Protein AF-A0A1E5V4B6-F1 (afdb_monomer_lite)

InterPro domains:
  IPR021998 Alfin, N-terminal [PF12165] (9-87)
  IPR045104 Alfin [PTHR12321] (10-87)

pLDDT: mean 74.87, std 12.98, range [38.66, 89.12]

Structure (mmCIF, N/CA/C/O backbone):
data_AF-A0A1E5V4B6-F1
#
_entry.id   AF-A0A1E5V4B6-F1
#
loop_
_atom_site.group_PDB
_atom_site.id
_atom_site.type_symbol
_atom_site.label_atom_id
_atom_site.label_alt_id
_atom_site.label_comp_id
_atom_site.label_asym_id
_atom_site.label_entity_id
_atom_site.label_seq_id
_atom_site.pdbx_PDB_ins_code
_atom_site.Cartn_x
_atom_site.Cartn_y
_atom_site.Cartn_z
_atom_site.occupancy
_atom_site.B_iso_or_equiv
_atom_site.auth_seq_id
_atom_site.auth_comp_id
_atom_site.auth_asym_id
_atom_site.auth_atom_id
_atom_site.pdbx_PDB_model_num
ATOM 1 N N . MET A 1 1 ? 14.543 -10.913 -18.195 1.00 38.66 1 MET A N 1
ATOM 2 C CA . MET A 1 1 ? 13.311 -10.933 -17.385 1.00 38.66 1 MET A CA 1
ATOM 3 C C . MET A 1 1 ? 13.719 -10.755 -15.931 1.00 38.66 1 MET A C 1
ATOM 5 O O . MET A 1 1 ? 14.187 -11.731 -15.353 1.00 38.66 1 MET A O 1
ATOM 9 N N . PRO A 1 2 ? 13.705 -9.538 -15.362 1.00 40.84 2 PRO A N 1
ATOM 10 C CA . PRO A 1 2 ? 13.914 -9.402 -13.929 1.00 40.84 2 PRO A CA 1
ATOM 11 C C . PRO A 1 2 ? 12.635 -9.862 -13.197 1.00 40.84 2 PRO A C 1
ATOM 13 O O . PRO A 1 2 ? 11.539 -9.687 -13.728 1.00 40.84 2 PRO A O 1
ATOM 16 N N . PRO A 1 3 ? 12.769 -10.534 -12.044 1.00 48.41 3 PRO A N 1
ATOM 17 C CA . PRO A 1 3 ? 11.695 -11.294 -11.422 1.00 48.41 3 PRO A CA 1
ATOM 18 C C . PRO A 1 3 ? 10.754 -10.396 -10.612 1.00 48.41 3 PRO A C 1
ATOM 20 O O . PRO A 1 3 ? 11.186 -9.486 -9.905 1.00 48.41 3 PRO A O 1
ATOM 23 N N . CYS A 1 4 ? 9.469 -10.726 -10.683 1.00 45.56 4 CYS A N 1
ATOM 24 C CA . CYS A 1 4 ? 8.322 -10.094 -10.033 1.00 45.56 4 CYS A CA 1
ATOM 25 C C . CYS A 1 4 ? 8.308 -10.174 -8.482 1.00 45.56 4 CYS A C 1
ATOM 27 O O . CYS A 1 4 ? 7.282 -10.521 -7.915 1.00 45.56 4 CYS A O 1
ATOM 29 N N . GLY A 1 5 ? 9.414 -9.921 -7.767 1.00 47.56 5 GLY A N 1
ATOM 30 C CA . GLY A 1 5 ? 9.510 -10.244 -6.326 1.00 47.56 5 GLY A CA 1
ATOM 31 C C . GLY A 1 5 ? 9.983 -9.147 -5.365 1.00 47.56 5 GLY A C 1
ATOM 32 O O . GLY A 1 5 ? 9.904 -9.348 -4.156 1.00 47.56 5 GLY A O 1
ATOM 33 N N . PHE A 1 6 ? 10.488 -8.005 -5.840 1.00 50.19 6 PHE A N 1
ATOM 34 C CA . PHE A 1 6 ? 11.198 -7.071 -4.947 1.00 50.19 6 PHE A CA 1
ATOM 35 C C . PHE A 1 6 ? 10.283 -6.217 -4.061 1.00 50.19 6 PHE A C 1
ATOM 37 O O . PHE A 1 6 ? 10.601 -6.017 -2.893 1.00 50.19 6 PHE A O 1
ATOM 44 N N . LEU A 1 7 ? 9.127 -5.781 -4.568 1.00 53.84 7 LEU A N 1
ATOM 45 C CA . LEU A 1 7 ? 8.195 -4.939 -3.806 1.00 53.84 7 LEU A CA 1
ATOM 46 C C . LEU A 1 7 ? 7.564 -5.728 -2.646 1.00 53.84 7 LEU A C 1
ATOM 48 O O . LEU A 1 7 ? 7.553 -5.260 -1.511 1.00 53.84 7 LEU A O 1
ATOM 52 N N . CYS A 1 8 ? 7.161 -6.978 -2.905 1.00 57.50 8 CYS A N 1
ATOM 53 C CA . CYS A 1 8 ? 6.675 -7.899 -1.875 1.00 57.50 8 CYS A CA 1
ATOM 54 C C . CYS A 1 8 ? 7.734 -8.186 -0.793 1.00 57.50 8 CYS A C 1
ATOM 56 O O . CYS A 1 8 ? 7.407 -8.204 0.389 1.00 57.50 8 CYS A O 1
ATOM 58 N N . LEU A 1 9 ? 9.008 -8.379 -1.159 1.00 53.31 9 LEU A N 1
ATOM 59 C CA . LEU A 1 9 ? 10.076 -8.643 -0.183 1.00 53.31 9 LEU A CA 1
ATOM 60 C C . LEU A 1 9 ? 10.446 -7.410 0.652 1.00 53.31 9 LEU A C 1
ATOM 62 O O . LEU A 1 9 ? 10.671 -7.545 1.852 1.00 53.31 9 LEU A O 1
ATOM 66 N N . ALA A 1 10 ? 10.480 -6.220 0.048 1.00 55.16 10 ALA A N 1
ATOM 67 C CA . ALA A 1 10 ? 10.836 -4.988 0.750 1.00 55.16 10 ALA A CA 1
ATOM 68 C C . ALA A 1 10 ? 9.730 -4.528 1.721 1.00 55.16 10 ALA A C 1
ATOM 70 O O . ALA A 1 10 ? 10.023 -4.135 2.846 1.00 55.16 10 ALA A O 1
ATOM 71 N N . VAL A 1 11 ? 8.454 -4.675 1.342 1.00 58.97 11 VAL A N 1
ATOM 72 C CA . VAL A 1 11 ? 7.307 -4.394 2.231 1.00 58.97 11 VAL A CA 1
ATOM 73 C C . VAL A 1 11 ? 7.226 -5.394 3.392 1.00 58.97 11 VAL A C 1
ATOM 75 O O . VAL A 1 11 ? 6.761 -5.049 4.477 1.00 58.97 11 VAL A O 1
ATOM 78 N N . LEU A 1 12 ? 7.701 -6.629 3.201 1.00 60.50 12 LEU A N 1
ATOM 79 C CA . LEU A 1 12 ? 7.793 -7.625 4.272 1.00 60.50 12 LEU A CA 1
ATOM 80 C C . LEU A 1 12 ? 8.985 -7.393 5.214 1.00 60.50 12 LEU A C 1
ATOM 82 O O . LEU A 1 12 ? 8.878 -7.744 6.389 1.00 60.50 12 LEU A O 1
ATOM 86 N N . ALA A 1 13 ? 10.089 -6.813 4.731 1.00 66.25 13 ALA A N 1
ATOM 87 C CA . ALA A 1 13 ? 11.250 -6.484 5.562 1.00 66.25 13 ALA A CA 1
ATOM 88 C C . ALA A 1 13 ? 10.923 -5.385 6.589 1.00 66.25 13 ALA A C 1
ATOM 90 O O . ALA A 1 13 ? 11.276 -5.528 7.758 1.00 66.25 13 ALA A O 1
ATOM 91 N N . ASP A 1 14 ? 10.153 -4.371 6.177 1.00 74.94 14 ASP A N 1
ATOM 92 C CA . ASP A 1 14 ? 9.822 -3.193 6.992 1.00 74.94 14 ASP A CA 1
ATOM 93 C C . ASP A 1 14 ? 8.304 -3.044 7.217 1.00 74.94 14 ASP A C 1
ATOM 95 O O . ASP A 1 14 ? 7.733 -1.952 7.196 1.00 74.94 14 ASP A O 1
ATOM 99 N N . VAL A 1 15 ? 7.615 -4.166 7.456 1.00 80.88 15 VAL A N 1
ATOM 100 C CA . VAL A 1 15 ? 6.144 -4.220 7.567 1.00 80.88 15 VAL A CA 1
ATOM 101 C C . VAL A 1 15 ? 5.566 -3.349 8.692 1.00 80.88 15 VAL A C 1
ATOM 103 O O . VAL A 1 15 ? 4.410 -2.925 8.625 1.00 80.88 15 VAL A O 1
ATOM 106 N N . GLU A 1 16 ? 6.336 -3.097 9.753 1.00 82.75 16 GLU A N 1
ATOM 107 C CA . GLU A 1 16 ? 5.936 -2.205 10.849 1.00 82.75 16 GLU A CA 1
ATOM 108 C C . GLU A 1 16 ? 6.011 -0.736 10.444 1.00 82.75 16 GLU A C 1
ATOM 110 O O . GLU A 1 16 ? 5.084 0.028 10.720 1.00 82.75 16 GLU A O 1
ATOM 115 N N . GLU A 1 17 ? 7.066 -0.356 9.731 1.00 83.25 17 GLU A N 1
ATOM 116 C CA . GLU A 1 17 ? 7.237 0.993 9.205 1.00 83.25 17 GLU A CA 1
ATOM 117 C C . GLU A 1 17 ? 6.178 1.286 8.136 1.00 83.25 17 GLU A C 1
ATOM 119 O O . GLU A 1 17 ? 5.459 2.282 8.228 1.00 83.25 17 GLU A O 1
ATOM 124 N N . PHE A 1 18 ? 5.964 0.356 7.202 1.00 84.00 18 PHE A N 1
ATOM 125 C CA . PHE A 1 18 ? 4.898 0.439 6.203 1.00 84.00 18 PHE A CA 1
ATOM 126 C C . PHE A 1 18 ? 3.509 0.623 6.837 1.00 84.00 18 PHE A C 1
ATOM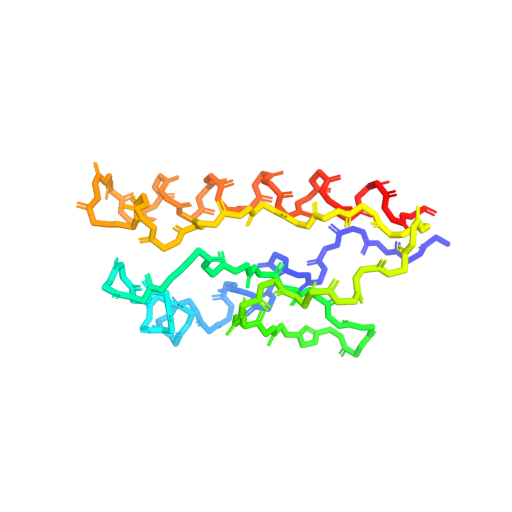 128 O O . PHE A 1 18 ? 2.736 1.498 6.432 1.00 84.00 18 PHE A O 1
ATOM 135 N N . TYR A 1 19 ? 3.195 -0.155 7.878 1.00 84.25 19 TYR A N 1
ATOM 136 C CA . TYR A 1 19 ? 1.925 -0.040 8.600 1.00 84.25 19 TYR A CA 1
ATOM 137 C C . TYR A 1 19 ? 1.767 1.321 9.298 1.00 84.25 19 TYR A C 1
ATOM 139 O O . TYR A 1 19 ? 0.666 1.884 9.317 1.00 84.25 19 TYR A O 1
ATOM 147 N N . ALA A 1 20 ? 2.858 1.868 9.845 1.00 85.88 20 ALA A N 1
ATOM 148 C CA . ALA A 1 20 ? 2.880 3.189 10.468 1.00 85.88 20 ALA A CA 1
ATOM 149 C C . ALA A 1 20 ? 2.692 4.324 9.445 1.00 85.88 20 ALA A C 1
ATOM 151 O O . ALA A 1 20 ? 1.980 5.290 9.730 1.00 85.88 20 ALA A O 1
ATOM 152 N N . PHE A 1 21 ? 3.265 4.200 8.243 1.00 84.38 21 PHE A N 1
ATOM 153 C CA . PHE A 1 21 ? 3.101 5.184 7.168 1.00 84.38 21 PHE A CA 1
ATOM 154 C C . PHE A 1 21 ? 1.685 5.212 6.578 1.00 84.38 21 PHE A C 1
ATOM 156 O O . PHE A 1 21 ? 1.214 6.282 6.183 1.00 84.38 21 PHE A O 1
ATOM 163 N N . CYS A 1 22 ? 0.980 4.077 6.586 1.00 86.56 22 CYS A N 1
ATOM 164 C CA . CYS A 1 22 ? -0.396 3.941 6.105 1.00 86.56 22 CYS A CA 1
ATOM 165 C C . CYS A 1 22 ? -1.444 4.486 7.096 1.00 86.56 22 CYS A C 1
ATOM 167 O O . CYS A 1 22 ? -2.348 3.764 7.503 1.00 86.56 22 CYS A O 1
ATOM 169 N N . ASP A 1 23 ? -1.339 5.751 7.510 1.00 87.12 23 ASP A N 1
ATOM 170 C CA . ASP A 1 23 ? -2.308 6.380 8.421 1.00 87.12 23 ASP A CA 1
ATOM 171 C C . ASP A 1 23 ? -3.693 6.553 7.744 1.00 87.12 23 ASP A C 1
ATOM 173 O O . ASP A 1 23 ? -3.795 7.285 6.756 1.00 87.12 23 ASP A O 1
ATOM 177 N N . PRO A 1 24 ? -4.779 5.937 8.256 1.00 86.62 24 PRO A N 1
ATOM 178 C CA . PRO A 1 24 ? -6.130 6.046 7.707 1.00 86.62 24 PRO A CA 1
ATOM 179 C C . PRO A 1 24 ? -6.711 7.458 7.789 1.00 86.62 24 PRO A C 1
ATOM 181 O O . PRO A 1 24 ? -7.718 7.736 7.147 1.00 86.62 24 PRO A O 1
ATOM 184 N N . LYS A 1 25 ? -6.118 8.341 8.604 1.00 85.19 25 LYS A N 1
ATOM 185 C CA . LYS A 1 25 ? -6.523 9.750 8.717 1.00 85.19 25 LYS A CA 1
ATOM 186 C C . LYS A 1 25 ? -5.925 10.632 7.624 1.00 85.19 25 LYS A C 1
ATOM 188 O O . LYS A 1 25 ? -6.352 11.775 7.484 1.00 85.19 25 LYS A O 1
ATOM 193 N N . LYS A 1 26 ? -4.921 10.137 6.898 1.00 84.44 26 LYS A N 1
ATOM 194 C CA . LYS A 1 26 ? -4.379 10.808 5.714 1.00 84.44 26 LYS A CA 1
ATOM 195 C C . LYS A 1 26 ? -5.289 10.551 4.514 1.00 84.44 26 LYS A C 1
ATOM 197 O O . LYS A 1 26 ? -6.137 9.664 4.550 1.00 84.44 26 LYS A O 1
ATOM 202 N N . GLU A 1 27 ? -5.100 11.332 3.458 1.00 86.12 27 GLU A N 1
ATOM 203 C CA . GLU A 1 27 ? -5.790 11.144 2.178 1.00 86.12 27 GLU A CA 1
ATOM 204 C C . GLU A 1 27 ? -5.444 9.782 1.532 1.00 86.12 27 GLU A C 1
ATOM 206 O O . GLU A 1 27 ? -4.808 8.926 2.149 1.00 86.12 27 GLU A O 1
ATOM 211 N N . ASN A 1 28 ? -5.912 9.535 0.310 1.00 84.06 28 ASN A N 1
ATOM 212 C CA . ASN A 1 28 ? -5.822 8.255 -0.397 1.00 84.06 28 ASN A CA 1
ATOM 213 C C . ASN A 1 28 ? -4.378 7.882 -0.778 1.00 84.06 28 ASN A C 1
ATOM 215 O O . ASN A 1 28 ? -3.966 8.025 -1.925 1.00 84.06 28 ASN A O 1
ATOM 219 N N . LEU A 1 29 ? -3.623 7.357 0.189 1.00 86.19 29 LEU A N 1
ATOM 220 C CA . LEU A 1 29 ? -2.232 6.944 0.017 1.00 86.19 29 LEU A CA 1
ATOM 221 C C . LEU A 1 29 ? -2.104 5.780 -0.970 1.00 86.19 29 LEU A C 1
ATOM 223 O O . LEU A 1 29 ? -2.972 4.905 -1.041 1.00 86.19 29 LEU A O 1
ATOM 227 N N . CYS A 1 30 ? -0.982 5.767 -1.681 1.00 86.06 30 CYS A N 1
ATOM 228 C CA . CYS A 1 30 ? -0.580 4.739 -2.630 1.00 86.06 30 CYS A CA 1
ATOM 229 C C . CYS A 1 30 ? 0.773 4.153 -2.240 1.00 86.06 30 CYS A C 1
ATOM 231 O O . CYS A 1 30 ? 1.609 4.845 -1.662 1.00 86.06 30 CYS A O 1
ATOM 233 N N . LEU A 1 31 ? 1.000 2.892 -2.604 1.00 83.88 31 LEU A N 1
ATOM 234 C CA . LEU A 1 31 ? 2.300 2.240 -2.484 1.00 83.88 31 LEU A CA 1
ATOM 235 C C . LEU A 1 31 ? 2.987 2.214 -3.852 1.00 83.88 31 LEU A C 1
ATOM 237 O O . LEU A 1 31 ? 2.473 1.601 -4.788 1.00 83.88 31 LEU A O 1
ATOM 241 N N . TYR A 1 32 ? 4.158 2.839 -3.938 1.00 79.19 32 TYR A N 1
ATOM 242 C CA . TYR A 1 32 ? 5.009 2.847 -5.123 1.00 79.19 32 TYR A CA 1
ATOM 243 C C . TYR A 1 32 ? 6.247 1.987 -4.894 1.00 79.19 32 TYR A C 1
ATOM 245 O O . TYR A 1 32 ? 6.902 2.085 -3.858 1.00 79.19 32 TYR A O 1
ATOM 253 N N . GLY A 1 33 ? 6.583 1.158 -5.880 1.00 77.69 33 GLY A N 1
ATOM 254 C CA . GLY A 1 33 ? 7.866 0.461 -5.935 1.00 77.69 33 GLY A CA 1
ATOM 255 C C . GLY A 1 33 ? 8.830 1.188 -6.846 1.00 77.69 33 GLY A C 1
ATOM 256 O O . GLY A 1 33 ? 8.489 1.505 -7.984 1.00 77.69 33 GLY A O 1
ATOM 257 N N . LEU A 1 34 ? 10.038 1.428 -6.355 1.00 74.94 34 LEU A N 1
ATOM 258 C CA . LEU A 1 34 ? 11.090 2.101 -7.097 1.00 74.94 34 LEU A CA 1
ATOM 259 C C . LEU A 1 34 ? 12.015 1.078 -7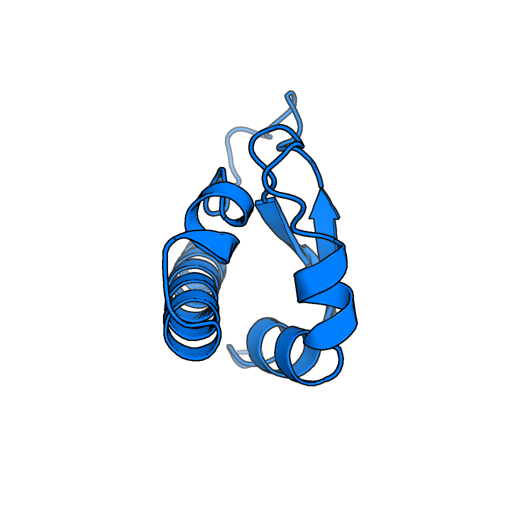.787 1.00 74.94 34 LEU A C 1
ATOM 261 O O . LEU A 1 34 ? 12.205 -0.032 -7.282 1.00 74.94 34 LEU A O 1
ATOM 265 N N . PRO A 1 35 ? 12.666 1.436 -8.912 1.00 70.94 35 PRO A N 1
ATOM 266 C CA . PRO A 1 35 ? 13.582 0.538 -9.629 1.00 70.94 35 PRO A CA 1
ATOM 267 C C . PRO A 1 35 ? 14.796 0.070 -8.810 1.00 70.94 35 PRO A C 1
ATOM 269 O O . PRO A 1 35 ? 15.425 -0.928 -9.149 1.00 70.94 35 PRO A O 1
ATOM 272 N N . ASN A 1 36 ? 15.136 0.789 -7.737 1.00 70.62 36 ASN A N 1
ATOM 273 C CA . ASN A 1 36 ? 16.197 0.425 -6.795 1.00 70.62 36 ASN A CA 1
ATOM 274 C C . ASN A 1 36 ? 15.764 -0.657 -5.780 1.00 70.62 36 ASN A C 1
ATOM 276 O O . ASN A 1 36 ? 16.577 -1.062 -4.953 1.00 70.62 36 ASN A O 1
ATOM 280 N N . GLY A 1 37 ? 14.509 -1.116 -5.833 1.00 70.62 37 GLY A N 1
ATOM 281 C CA . GLY A 1 37 ? 13.936 -2.088 -4.902 1.00 70.62 37 GLY A CA 1
ATOM 282 C C . GLY A 1 37 ? 13.401 -1.483 -3.601 1.00 70.62 37 GLY A C 1
ATOM 283 O O . GLY A 1 37 ? 12.901 -2.227 -2.762 1.00 70.62 37 GLY A O 1
ATOM 284 N N . SER A 1 38 ? 13.486 -0.163 -3.424 1.00 74.75 38 SER A N 1
ATOM 285 C CA . SER A 1 38 ? 12.842 0.558 -2.323 1.00 74.75 38 SER A CA 1
ATOM 286 C C . SER A 1 38 ? 11.354 0.785 -2.603 1.00 74.75 38 SER A C 1
ATOM 288 O O . SER A 1 38 ? 10.882 0.633 -3.733 1.00 74.75 38 SER A O 1
ATOM 290 N N . TRP A 1 39 ? 10.612 1.164 -1.567 1.00 80.75 39 TRP A N 1
ATOM 291 C CA . TRP A 1 39 ? 9.191 1.481 -1.651 1.00 80.75 39 TRP A CA 1
ATOM 292 C C . TRP A 1 39 ? 8.903 2.842 -1.019 1.00 80.75 39 TRP A C 1
ATOM 294 O O . TRP A 1 39 ? 9.622 3.278 -0.122 1.00 80.75 39 TRP A O 1
ATOM 304 N N . GLU A 1 40 ? 7.839 3.497 -1.474 1.00 81.25 40 GLU A N 1
ATOM 305 C CA . GLU A 1 40 ? 7.365 4.762 -0.913 1.00 81.25 40 GLU A CA 1
ATOM 306 C C . GLU A 1 40 ? 5.841 4.747 -0.757 1.00 81.25 40 GLU A C 1
ATOM 308 O O . GLU A 1 40 ? 5.118 4.245 -1.621 1.00 81.25 40 GLU A O 1
ATOM 313 N N . VAL A 1 41 ? 5.354 5.305 0.356 1.00 84.44 41 VAL A N 1
ATOM 314 C CA . VAL A 1 41 ? 3.923 5.531 0.599 1.00 84.44 41 VAL A CA 1
ATOM 315 C C . VAL A 1 41 ? 3.649 7.023 0.524 1.00 84.44 41 VAL A C 1
ATOM 317 O O . VAL A 1 41 ? 3.960 7.773 1.451 1.00 84.44 41 VAL A O 1
ATOM 320 N N . VAL A 1 42 ? 3.072 7.455 -0.591 1.00 84.25 42 VAL A N 1
ATOM 321 C CA . VAL A 1 42 ? 2.820 8.869 -0.885 1.00 84.25 42 VAL A CA 1
ATOM 322 C C . VAL A 1 42 ? 1.439 9.054 -1.504 1.00 84.25 42 VAL A C 1
ATOM 324 O O . VAL A 1 42 ? 0.771 8.088 -1.880 1.00 84.25 42 VAL A O 1
ATOM 327 N N . LEU A 1 43 ? 0.982 10.305 -1.558 1.00 82.06 43 LEU A N 1
ATOM 328 C CA . LEU A 1 43 ? -0.231 10.651 -2.291 1.00 82.06 43 LEU A CA 1
ATOM 329 C C . LEU A 1 43 ? -0.017 10.398 -3.787 1.00 82.06 43 LEU A C 1
ATOM 331 O O . LEU A 1 43 ? 1.108 10.564 -4.269 1.00 82.06 43 LEU A O 1
ATOM 335 N N . PRO A 1 44 ? -1.068 10.002 -4.521 1.00 78.31 44 PRO A N 1
ATOM 336 C CA . PRO A 1 44 ? -0.992 9.939 -5.969 1.00 78.31 44 PRO A CA 1
ATOM 337 C C . PRO A 1 44 ? -0.583 11.314 -6.503 1.00 78.31 44 PRO A C 1
ATOM 339 O O . PRO A 1 44 ? -1.168 12.332 -6.133 1.00 78.31 44 PRO A O 1
ATOM 342 N N . SER A 1 45 ? 0.454 11.351 -7.337 1.00 69.88 45 SER A N 1
ATOM 343 C CA . SER A 1 45 ? 0.858 12.588 -8.009 1.00 69.88 45 SER A CA 1
ATOM 344 C C . SER A 1 45 ? -0.267 13.049 -8.940 1.00 69.88 45 SER A C 1
ATOM 346 O O . SER A 1 45 ? -0.755 12.248 -9.732 1.00 69.88 45 SER A O 1
ATOM 348 N N . GLU A 1 46 ? -0.661 14.327 -8.888 1.00 63.34 46 GLU A N 1
ATOM 349 C CA . GLU A 1 46 ? -1.653 14.897 -9.821 1.00 63.34 46 GLU A CA 1
ATOM 350 C C . GLU A 1 46 ? -1.141 14.918 -11.275 1.00 63.34 46 GLU A C 1
ATOM 352 O O . GLU A 1 46 ? -1.924 14.911 -12.224 1.00 63.34 46 GLU A O 1
ATOM 357 N N . GLU A 1 47 ? 0.181 14.884 -11.464 1.00 55.34 47 GLU A N 1
ATOM 358 C CA . GLU A 1 47 ? 0.825 14.720 -12.765 1.00 55.34 47 GLU A CA 1
ATOM 359 C C . GLU A 1 47 ? 1.136 13.242 -13.006 1.00 55.34 47 GLU A C 1
ATOM 361 O O . GLU A 1 47 ? 2.286 12.809 -12.922 1.00 55.34 47 GLU A O 1
ATOM 366 N N . VAL A 1 48 ? 0.110 12.436 -13.279 1.00 51.16 48 VAL A N 1
ATOM 367 C CA . VAL A 1 48 ? 0.317 11.079 -13.798 1.00 51.16 48 VAL A CA 1
ATOM 368 C C . VAL A 1 48 ? 0.653 11.209 -15.287 1.00 51.16 48 VAL A C 1
ATOM 370 O O . VAL A 1 48 ? -0.190 11.670 -16.068 1.00 51.16 48 VAL A O 1
ATOM 373 N N . PRO A 1 49 ? 1.861 10.830 -15.744 1.00 56.72 49 PRO A N 1
ATOM 374 C CA . PRO A 1 49 ? 2.100 10.676 -17.171 1.00 56.72 49 PRO A CA 1
ATOM 375 C C . PRO A 1 49 ? 1.100 9.632 -17.678 1.00 56.72 49 PRO A C 1
ATOM 377 O O . PRO A 1 49 ? 1.057 8.535 -17.129 1.00 56.72 49 PRO A O 1
ATOM 380 N N . ARG A 1 50 ? 0.306 9.950 -18.713 1.00 55.72 50 ARG A N 1
ATOM 381 C CA . ARG A 1 50 ? -0.787 9.106 -19.270 1.00 55.72 50 ARG A CA 1
ATOM 382 C C . ARG A 1 50 ? -0.404 7.656 -19.621 1.00 55.72 50 ARG A C 1
ATOM 384 O O . ARG A 1 50 ? -1.264 6.886 -20.032 1.00 55.72 50 ARG A O 1
ATOM 391 N N . GLU A 1 51 ? 0.872 7.315 -19.522 1.00 58.09 51 GLU A N 1
ATOM 392 C CA . GLU A 1 51 ? 1.473 6.045 -19.905 1.00 58.09 51 GLU A CA 1
ATOM 393 C C . GLU A 1 51 ? 1.677 5.089 -18.718 1.00 58.09 51 GLU A C 1
ATOM 395 O O . GLU A 1 51 ? 1.782 3.887 -18.951 1.00 58.09 51 GLU A O 1
ATOM 400 N N . MET A 1 52 ? 1.695 5.567 -17.463 1.00 57.78 52 MET A N 1
ATOM 401 C CA . MET A 1 52 ? 1.807 4.682 -16.296 1.00 57.78 52 MET A CA 1
ATOM 402 C C . MET A 1 52 ? 0.436 4.397 -15.659 1.00 57.78 52 MET A C 1
ATOM 404 O O . MET A 1 52 ? -0.279 5.340 -15.321 1.00 57.78 52 MET A O 1
ATOM 408 N N . PRO A 1 53 ? 0.070 3.121 -15.441 1.00 67.56 53 PRO A N 1
ATOM 409 C CA . PRO A 1 53 ? -1.092 2.750 -14.645 1.00 67.56 53 PRO A CA 1
ATOM 410 C C . PRO A 1 53 ? -0.925 3.241 -13.203 1.00 67.56 53 PRO A C 1
ATOM 412 O O . PRO A 1 53 ? 0.156 3.152 -12.614 1.00 67.56 53 PRO A O 1
ATOM 415 N N . GLU A 1 54 ? -2.007 3.744 -12.621 1.00 70.12 54 GLU A N 1
ATOM 416 C CA . GLU A 1 54 ? -2.026 4.166 -11.223 1.00 70.12 54 GLU A CA 1
ATOM 417 C C . GLU A 1 54 ? -1.999 2.938 -10.291 1.00 70.12 54 GLU A C 1
ATOM 419 O O . GLU A 1 54 ? -2.693 1.947 -10.554 1.00 70.12 54 GLU A O 1
ATOM 424 N N . PRO A 1 55 ? -1.207 2.961 -9.202 1.00 76.44 55 PRO A N 1
ATOM 425 C CA . PRO A 1 55 ? -1.283 1.941 -8.161 1.00 76.44 55 PRO A CA 1
ATOM 426 C C . PRO A 1 55 ? -2.615 2.025 -7.401 1.00 76.44 55 PRO A C 1
ATOM 428 O O . PRO A 1 55 ? -3.393 2.967 -7.549 1.00 76.44 55 PRO A O 1
ATOM 431 N N . ALA A 1 56 ? -2.888 1.033 -6.550 1.00 81.75 56 ALA A N 1
ATOM 432 C CA . ALA A 1 56 ? -4.107 1.024 -5.747 1.00 81.75 56 ALA A CA 1
ATOM 433 C C . ALA A 1 56 ? -4.185 2.246 -4.811 1.00 81.75 56 ALA A C 1
ATOM 435 O O . ALA A 1 56 ? -3.343 2.429 -3.930 1.00 81.75 56 ALA A O 1
ATOM 436 N N . LEU A 1 57 ? -5.236 3.047 -4.998 1.00 83.69 57 LEU A N 1
ATOM 437 C CA . LEU A 1 57 ? -5.528 4.248 -4.221 1.00 83.69 57 LEU A CA 1
ATOM 438 C C . LEU A 1 57 ? -6.183 3.897 -2.880 1.00 83.69 57 LEU A C 1
ATOM 440 O O . LEU A 1 57 ? -7.120 3.098 -2.823 1.00 83.69 57 LEU A O 1
ATOM 444 N N . GLY A 1 58 ? -5.755 4.563 -1.807 1.00 84.38 58 GLY A N 1
ATOM 445 C CA . GLY A 1 58 ? -6.436 4.505 -0.511 1.00 84.38 58 GLY A CA 1
ATOM 446 C C . GLY A 1 58 ? -6.191 3.217 0.273 1.00 84.38 58 GLY A C 1
ATOM 447 O O . GLY A 1 58 ? -7.049 2.800 1.056 1.00 84.38 58 GLY A O 1
ATOM 448 N N . ILE A 1 59 ? -5.022 2.589 0.106 1.00 85.38 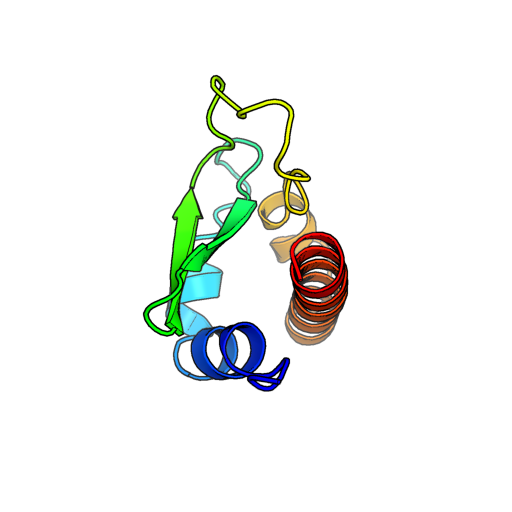59 ILE A N 1
ATOM 449 C CA . ILE A 1 59 ? -4.646 1.374 0.855 1.00 85.38 59 ILE A CA 1
ATOM 450 C C . ILE A 1 59 ? -4.724 1.577 2.377 1.00 85.38 59 ILE A C 1
ATOM 452 O O . ILE A 1 59 ? -4.983 0.634 3.123 1.00 85.38 59 ILE A O 1
ATOM 456 N N . ASN A 1 60 ? -4.554 2.813 2.846 1.00 86.62 60 ASN A N 1
ATOM 457 C CA . ASN A 1 60 ? -4.609 3.204 4.249 1.00 86.62 60 ASN A CA 1
ATOM 458 C C . ASN A 1 60 ? -6.018 3.123 4.858 1.00 86.62 60 ASN A C 1
ATOM 460 O O . ASN A 1 60 ? -6.138 2.872 6.054 1.00 86.62 60 ASN A O 1
ATOM 464 N N . PHE A 1 61 ? -7.089 3.253 4.071 1.00 86.25 61 PHE A N 1
ATOM 465 C CA . PHE A 1 61 ? -8.458 3.227 4.605 1.00 86.25 61 PHE A CA 1
ATOM 466 C C . PHE A 1 61 ? -8.879 1.842 5.090 1.00 86.25 61 PHE A C 1
ATOM 468 O O . PHE A 1 61 ? -9.585 1.706 6.088 1.00 86.25 61 PHE A O 1
ATOM 475 N N . ALA A 1 62 ? -8.412 0.800 4.405 1.00 84.56 62 ALA A N 1
ATOM 476 C CA . ALA A 1 62 ? -8.717 -0.581 4.750 1.00 84.56 62 ALA A CA 1
ATOM 477 C C . ALA A 1 62 ? -7.902 -1.100 5.949 1.00 84.56 62 ALA A C 1
ATOM 479 O O . ALA A 1 62 ? -8.228 -2.163 6.476 1.00 84.56 62 ALA A O 1
ATOM 480 N N . ARG A 1 63 ? -6.868 -0.367 6.395 1.00 85.31 63 ARG A N 1
ATOM 481 C CA . ARG A 1 63 ? -5.885 -0.836 7.387 1.00 85.31 63 ARG A CA 1
ATOM 482 C C . ARG A 1 63 ? -6.522 -1.250 8.713 1.00 85.31 63 ARG A C 1
ATOM 484 O O . ARG A 1 63 ? -6.275 -2.354 9.186 1.00 85.31 63 ARG A O 1
ATOM 491 N N . ASP A 1 64 ? -7.359 -0.384 9.286 1.00 87.00 64 ASP A N 1
ATOM 492 C CA . ASP A 1 64 ? -7.980 -0.612 10.602 1.00 87.00 64 ASP A CA 1
ATOM 493 C C . ASP A 1 64 ? -9.318 -1.375 10.500 1.00 87.00 64 ASP A C 1
ATOM 495 O O . ASP A 1 64 ? -9.890 -1.781 11.511 1.00 87.00 64 ASP A O 1
ATOM 499 N N . GLY A 1 65 ? -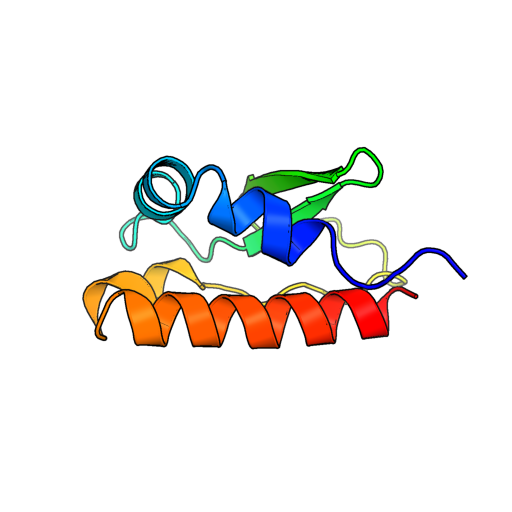9.821 -1.587 9.277 1.00 86.00 65 GLY A N 1
ATOM 500 C CA . GLY A 1 65 ? -11.097 -2.255 9.001 1.00 86.00 65 GLY A CA 1
ATOM 501 C C . GLY A 1 65 ? -11.014 -3.779 8.868 1.00 86.00 65 GLY A C 1
ATOM 502 O O . GLY A 1 65 ? -12.048 -4.438 8.770 1.00 86.00 65 GLY A O 1
ATOM 503 N N . MET A 1 66 ? -9.812 -4.364 8.854 1.00 89.12 66 MET A N 1
ATOM 504 C CA . MET A 1 66 ? -9.608 -5.812 8.738 1.00 89.12 66 MET A CA 1
ATOM 505 C C . MET A 1 66 ? -8.390 -6.285 9.533 1.00 89.12 66 MET A C 1
ATOM 507 O O . MET A 1 66 ? -7.625 -5.493 10.081 1.00 89.12 66 MET A O 1
ATOM 511 N N . LYS A 1 67 ? -8.194 -7.605 9.628 1.00 87.94 67 LYS A N 1
ATOM 512 C CA . LYS A 1 67 ? -7.002 -8.148 10.289 1.00 87.94 67 LYS A CA 1
ATOM 513 C C . LYS A 1 67 ? -5.765 -7.718 9.511 1.00 87.94 67 LYS A C 1
ATOM 515 O O . LYS A 1 67 ? -5.730 -7.845 8.291 1.00 87.94 67 LYS A O 1
ATOM 520 N N . ARG A 1 68 ? -4.709 -7.331 10.229 1.00 83.50 68 ARG A N 1
ATOM 521 C CA . ARG A 1 68 ? -3.432 -6.888 9.649 1.00 83.50 68 ARG A CA 1
ATOM 522 C C . ARG A 1 68 ? -2.911 -7.799 8.534 1.00 83.50 68 ARG A C 1
ATOM 524 O O . ARG A 1 68 ? -2.485 -7.315 7.497 1.00 83.50 68 ARG A O 1
ATOM 531 N N . ARG A 1 69 ? -2.976 -9.119 8.725 1.00 82.31 69 ARG A N 1
ATOM 532 C CA . ARG A 1 69 ? -2.550 -10.101 7.714 1.00 82.31 69 ARG A CA 1
ATOM 533 C C . ARG A 1 69 ? -3.393 -10.047 6.438 1.00 82.31 69 ARG A C 1
ATOM 535 O O . ARG A 1 69 ? -2.851 -10.175 5.345 1.00 82.31 69 ARG A O 1
ATOM 542 N N . ASP A 1 70 ? -4.701 -9.881 6.585 1.00 85.94 70 ASP A N 1
ATOM 543 C CA . ASP A 1 70 ? -5.630 -9.850 5.457 1.00 85.94 70 ASP A CA 1
ATOM 544 C C . ASP A 1 70 ? -5.442 -8.535 4.678 1.00 85.94 70 ASP A C 1
ATOM 546 O O . ASP A 1 70 ? -5.387 -8.554 3.452 1.00 85.94 70 ASP A O 1
ATOM 550 N N . TRP A 1 71 ? -5.194 -7.427 5.389 1.00 87.12 71 TRP A N 1
ATOM 551 C CA . TRP A 1 71 ? -4.808 -6.146 4.789 1.00 87.12 71 TRP A CA 1
ATOM 552 C C . TRP A 1 71 ? -3.487 -6.233 4.017 1.00 87.12 71 TRP A C 1
ATOM 554 O O . TRP A 1 71 ? -3.426 -5.838 2.858 1.00 87.12 71 TRP A O 1
ATOM 564 N N . LEU A 1 72 ? -2.441 -6.812 4.613 1.00 83.50 72 LEU A N 1
ATOM 565 C CA . LEU A 1 72 ? -1.159 -7.015 3.929 1.00 83.50 72 LEU A CA 1
ATOM 566 C C . LEU A 1 72 ? -1.307 -7.891 2.679 1.00 83.50 72 LEU A C 1
ATOM 568 O O . LEU A 1 72 ? -0.677 -7.620 1.663 1.00 83.50 72 LEU A O 1
ATOM 572 N N . SER A 1 73 ? -2.165 -8.913 2.738 1.00 83.69 73 SER A N 1
ATOM 573 C CA . SER A 1 73 ? -2.449 -9.778 1.586 1.00 83.69 73 SER A CA 1
ATOM 574 C C . SER A 1 73 ? -3.162 -9.012 0.470 1.00 83.69 73 SER A C 1
ATOM 576 O O . SER A 1 73 ? -2.835 -9.188 -0.700 1.00 83.69 73 SER A O 1
ATOM 578 N N . LEU A 1 74 ? -4.107 -8.135 0.824 1.00 85.00 74 LEU A N 1
ATOM 579 C CA . LEU A 1 74 ? -4.790 -7.255 -0.123 1.00 85.00 74 LEU A CA 1
ATOM 580 C C . LEU A 1 74 ? -3.790 -6.324 -0.824 1.00 85.00 74 LEU A C 1
ATOM 582 O O . LEU A 1 74 ? -3.773 -6.253 -2.051 1.00 85.00 74 LEU A O 1
ATOM 586 N N . VAL A 1 75 ? -2.931 -5.653 -0.050 1.00 84.06 75 VAL A N 1
ATOM 587 C CA . VAL A 1 75 ? -1.883 -4.770 -0.583 1.00 84.06 75 VAL A CA 1
ATOM 588 C C . VAL A 1 75 ? -0.956 -5.541 -1.524 1.00 84.06 75 VAL A C 1
ATOM 590 O O . VAL A 1 75 ? -0.727 -5.079 -2.637 1.00 84.06 75 VAL A O 1
ATOM 593 N N . ALA A 1 76 ? -0.492 -6.732 -1.132 1.00 82.12 76 ALA A N 1
ATOM 594 C CA . ALA A 1 76 ? 0.390 -7.559 -1.955 1.00 82.12 76 ALA A CA 1
ATOM 595 C C . ALA A 1 76 ? -0.231 -7.909 -3.318 1.00 82.12 76 ALA A C 1
ATOM 597 O O . ALA A 1 76 ? 0.407 -7.722 -4.350 1.00 82.12 76 ALA A O 1
ATOM 598 N N . VAL A 1 77 ? -1.500 -8.332 -3.340 1.00 83.25 77 VAL A N 1
ATOM 599 C CA . VAL A 1 77 ? -2.213 -8.655 -4.589 1.00 83.25 77 VAL A CA 1
ATOM 600 C C . VAL A 1 77 ? -2.324 -7.435 -5.506 1.00 83.25 77 VAL A C 1
ATOM 602 O O . VAL A 1 77 ? -2.111 -7.548 -6.714 1.00 83.25 77 VAL A O 1
ATOM 605 N N . HIS A 1 78 ? -2.638 -6.263 -4.950 1.00 83.88 78 HIS A N 1
ATOM 606 C CA . HIS A 1 78 ? -2.713 -5.030 -5.733 1.00 83.88 78 HIS A CA 1
ATOM 607 C C . HIS A 1 78 ? -1.345 -4.583 -6.258 1.00 83.88 78 HIS A C 1
ATOM 609 O O . HIS A 1 78 ? -1.251 -4.146 -7.405 1.00 83.88 78 HIS A O 1
ATOM 615 N N . SER A 1 79 ? -0.291 -4.716 -5.453 1.00 79.00 79 SER A N 1
ATOM 616 C CA . SER A 1 79 ? 1.078 -4.407 -5.865 1.00 79.00 79 SER A CA 1
ATOM 617 C C . SER A 1 79 ? 1.568 -5.334 -6.974 1.00 79.00 79 SER A C 1
ATOM 619 O O . SER A 1 79 ? 2.133 -4.846 -7.949 1.00 79.00 79 SER A O 1
ATOM 621 N N . ASP A 1 80 ? 1.308 -6.639 -6.881 1.00 79.75 80 ASP A N 1
ATOM 622 C CA . ASP A 1 80 ? 1.673 -7.602 -7.925 1.00 79.75 80 ASP A CA 1
ATOM 623 C C . ASP A 1 80 ? 0.944 -7.296 -9.241 1.00 79.75 80 ASP A C 1
ATOM 625 O O . ASP A 1 80 ? 1.561 -7.281 -10.306 1.00 79.75 80 ASP A O 1
ATOM 629 N N . ALA A 1 81 ? -0.357 -6.989 -9.178 1.00 80.81 81 ALA A N 1
ATOM 630 C CA . ALA A 1 81 ? -1.137 -6.611 -10.355 1.00 80.81 81 ALA A CA 1
ATOM 631 C C . ALA A 1 81 ? -0.613 -5.323 -11.011 1.00 80.81 81 ALA A C 1
ATOM 633 O O . ALA A 1 81 ? -0.518 -5.244 -12.237 1.00 80.81 81 ALA A O 1
ATOM 634 N N . TRP A 1 82 ? -0.240 -4.328 -10.203 1.00 78.69 82 TRP A N 1
ATOM 635 C CA . TRP A 1 82 ? 0.339 -3.081 -10.693 1.00 78.69 82 TRP A CA 1
ATOM 636 C C . TRP A 1 82 ? 1.712 -3.301 -11.339 1.00 78.69 82 TRP A C 1
ATOM 638 O O . TRP A 1 82 ? 1.933 -2.835 -12.454 1.00 78.69 82 TRP A O 1
ATOM 648 N N . LEU A 1 83 ? 2.593 -4.085 -10.706 1.00 72.44 83 LEU A N 1
ATOM 649 C CA . LEU A 1 83 ? 3.898 -4.453 -11.265 1.00 72.44 83 LEU A CA 1
ATOM 650 C C . LEU A 1 83 ? 3.775 -5.172 -12.611 1.00 72.44 83 LEU A C 1
ATOM 652 O O . LEU A 1 83 ? 4.553 -4.899 -13.519 1.00 72.44 83 LEU A O 1
ATOM 656 N N . VAL A 1 84 ? 2.794 -6.065 -12.760 1.00 75.19 84 VAL A N 1
ATOM 657 C CA . VAL A 1 84 ? 2.506 -6.732 -14.040 1.00 75.19 84 VAL A CA 1
ATOM 658 C C . VAL A 1 84 ? 2.009 -5.742 -15.095 1.00 75.19 84 VAL A C 1
ATOM 660 O O . VAL A 1 84 ? 2.300 -5.921 -16.271 1.00 75.19 84 VAL A O 1
ATOM 663 N N . SER A 1 85 ? 1.282 -4.694 -14.702 1.00 72.31 85 SER A N 1
ATOM 664 C CA . SER A 1 85 ? 0.760 -3.687 -15.632 1.00 72.31 85 SER A CA 1
ATOM 665 C C . SER A 1 85 ? 1.815 -2.692 -16.132 1.00 72.31 85 SER A C 1
ATOM 667 O O . SER A 1 85 ? 1.551 -2.009 -17.121 1.00 72.31 85 SER A O 1
ATOM 669 N N . ILE A 1 86 ? 2.960 -2.575 -15.450 1.00 71.56 86 ILE A N 1
ATOM 670 C CA . ILE A 1 86 ? 4.087 -1.708 -15.846 1.00 71.56 86 ILE A CA 1
ATOM 671 C C . ILE A 1 86 ? 5.274 -2.475 -16.450 1.00 71.56 86 ILE A C 1
ATOM 673 O O . ILE A 1 86 ? 6.255 -1.842 -16.841 1.00 71.56 86 ILE A O 1
ATOM 677 N N . ALA A 1 87 ? 5.209 -3.812 -16.483 1.00 65.88 87 ALA A N 1
ATOM 678 C CA . ALA A 1 87 ? 6.227 -4.701 -17.052 1.00 65.88 87 ALA A CA 1
ATOM 679 C C . ALA A 1 87 ? 6.012 -4.941 -18.553 1.00 65.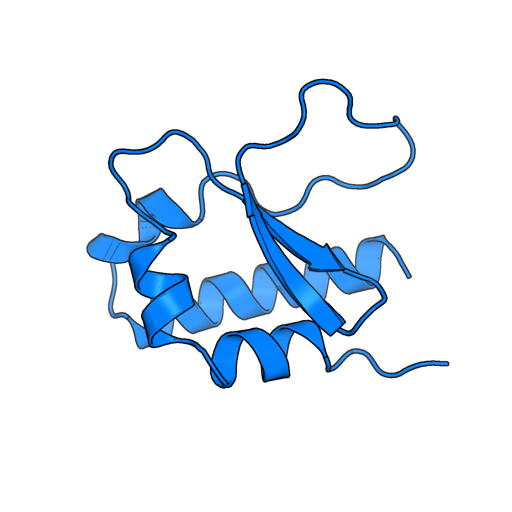88 87 ALA A C 1
ATOM 681 O O . ALA A 1 87 ? 7.038 -5.054 -19.265 1.00 65.88 87 ALA A O 1
#

Radius of gyration: 12.55 Å; chains: 1; bounding box: 27×26×31 Å

Foldseek 3Di:
DPDLPLQLVQCVVPVVVVLVLLALP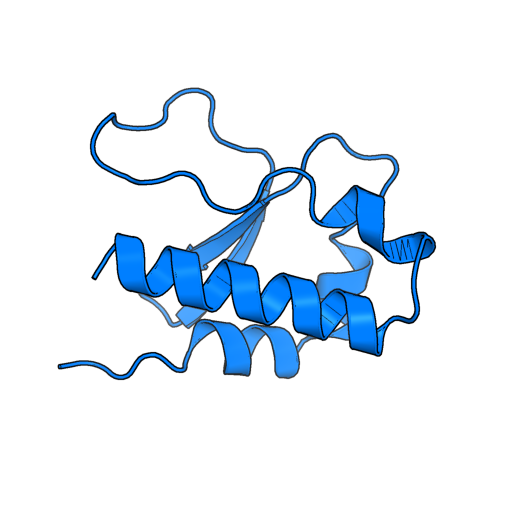DAFWFWDADPVSHIDIDAPDPPDPPQADGQHTRLSNCCVVDDNVVSSVVNVVRSSVRVVSVD

Secondary structure (DSSP, 8-state):
---TTHHHHHHHHTHHHHHHH--TTSSS-EEEE-TTS-EEEEPPPS---TTSPPPPTTTTTTTTTS-HHHHHHHHHHHHHHHHHHH-

Sequence (87 aa):
MPPCGFLCLAVLADVEEFYAFCDPKKENLCLYGLPNGSWEVVLPSEEVPREMPEPALGINFARDGMKRRDWLSLVAVHSDAWLVSIA

Organism: NCBI:txid888268